Protein AF-A0A2J6N2T2-F1 (afdb_monomer)

Solvent-accessible surface area (backbone atoms only — not comparable to full-atom values): 5123 Å² total; per-residue (Å²): 137,82,81,76,51,72,70,48,50,54,48,51,52,54,51,25,75,74,53,32,82,42,79,37,49,71,64,58,55,32,50,49,38,26,77,75,69,72,36,55,67,72,55,27,52,51,46,54,54,50,36,38,75,70,60,44,31,47,79,53,93,89,30,32,27,34,50,55,70,66,60,43,51,49,52,51,51,50,55,53,50,52,56,56,53,59,64,71,76,113

Foldseek 3Di:
DDDDDPVLVVLLVQCCVVQNQHWAALVVQLCCCCVPVVDDSVVSNVSVVVCVVLVQWDDDPRTIGGYDPCVSVVVVVVVVVVVVVVVVVD

pLDDT: mean 92.06, std 9.17, range [46.97, 97.56]

Organism: NCBI:txid683846

Mean predicted aligned error: 4.14 Å

Structure (mmCIF, N/CA/C/O backbone):
data_AF-A0A2J6N2T2-F1
#
_entry.id   AF-A0A2J6N2T2-F1
#
loop_
_atom_site.group_PDB
_atom_site.id
_atom_site.type_symbol
_atom_site.label_atom_id
_atom_site.label_alt_id
_atom_site.label_comp_id
_atom_site.label_asym_id
_atom_site.label_entity_id
_atom_site.label_seq_id
_atom_site.pdbx_PDB_ins_code
_atom_site.Cartn_x
_atom_site.Cartn_y
_atom_site.Cartn_z
_atom_site.occupancy
_atom_site.B_iso_or_equiv
_atom_site.auth_seq_id
_atom_site.auth_comp_id
_atom_site.auth_asym_id
_atom_site.auth_atom_id
_atom_site.pdbx_PDB_model_num
ATOM 1 N N . MET A 1 1 ? -10.664 13.405 2.348 1.00 63.22 1 MET A N 1
ATOM 2 C CA . MET A 1 1 ? -9.818 12.320 1.808 1.00 63.22 1 MET A CA 1
ATOM 3 C C . MET A 1 1 ? -10.004 12.295 0.301 1.00 63.22 1 MET A C 1
ATOM 5 O O . MET A 1 1 ? -11.143 12.386 -0.138 1.00 63.22 1 MET A O 1
ATOM 9 N N . ARG A 1 2 ? -8.921 12.266 -0.482 1.00 80.06 2 ARG A N 1
ATOM 10 C CA . ARG A 1 2 ? -8.997 12.187 -1.950 1.00 80.06 2 ARG A CA 1
ATOM 11 C C . ARG A 1 2 ? -9.061 10.718 -2.365 1.00 80.06 2 ARG A C 1
ATOM 13 O O . ARG A 1 2 ? -8.351 9.912 -1.776 1.00 80.06 2 ARG A O 1
ATOM 20 N N . TRP A 1 3 ? -9.878 10.390 -3.360 1.00 87.94 3 TRP A N 1
ATOM 21 C CA . TRP A 1 3 ? -9.948 9.032 -3.901 1.00 87.94 3 TRP A CA 1
ATOM 22 C C . TRP A 1 3 ? -8.671 8.677 -4.685 1.00 87.94 3 TRP A C 1
ATOM 24 O O . TRP A 1 3 ? -8.090 9.572 -5.320 1.00 87.94 3 TRP A O 1
ATOM 34 N N . PRO A 1 4 ? -8.203 7.416 -4.641 1.00 92.94 4 PRO A N 1
ATOM 35 C CA . PRO A 1 4 ? -7.075 6.966 -5.449 1.00 92.94 4 PRO A CA 1
ATOM 36 C C . PRO A 1 4 ? -7.359 7.158 -6.940 1.00 92.94 4 PRO A C 1
ATOM 38 O O . PRO A 1 4 ? -8.480 6.981 -7.417 1.00 92.94 4 PRO A O 1
ATOM 41 N N . LYS A 1 5 ? -6.323 7.512 -7.705 1.00 94.38 5 LYS A N 1
ATOM 42 C CA . LYS A 1 5 ? -6.416 7.516 -9.173 1.00 94.38 5 LYS A CA 1
ATOM 43 C C . LYS A 1 5 ? -6.534 6.076 -9.686 1.00 94.38 5 LYS A C 1
ATOM 45 O O . LYS A 1 5 ? -6.017 5.162 -9.050 1.00 94.38 5 LYS A O 1
ATOM 50 N N . LYS A 1 6 ? -7.075 5.884 -10.898 1.00 94.44 6 LYS A N 1
ATOM 51 C CA . LYS A 1 6 ? -7.186 4.560 -11.552 1.00 94.44 6 LYS A CA 1
ATOM 52 C C . LYS A 1 6 ? -5.889 3.742 -11.461 1.00 94.44 6 LYS A C 1
ATOM 54 O O . LYS A 1 6 ? -5.916 2.607 -11.008 1.00 94.44 6 LYS A O 1
ATOM 59 N N . ARG A 1 7 ? -4.743 4.344 -11.808 1.00 94.44 7 ARG A N 1
ATOM 60 C CA . ARG A 1 7 ? -3.431 3.672 -11.737 1.00 94.44 7 ARG A CA 1
ATOM 61 C C . ARG A 1 7 ? -3.044 3.222 -10.324 1.00 94.44 7 ARG A C 1
ATOM 63 O O . ARG A 1 7 ? -2.462 2.161 -10.162 1.00 94.44 7 ARG A O 1
ATOM 70 N N . GLU A 1 8 ? -3.359 4.029 -9.309 1.00 96.00 8 GLU A N 1
ATOM 71 C CA . GLU A 1 8 ? -3.034 3.736 -7.908 1.00 96.00 8 GLU A CA 1
ATOM 72 C C . GLU A 1 8 ? -3.903 2.579 -7.422 1.00 96.00 8 GLU A C 1
ATOM 74 O O . GLU A 1 8 ? -3.384 1.621 -6.865 1.00 96.00 8 GLU A O 1
ATOM 79 N N . PHE A 1 9 ? -5.201 2.626 -7.730 1.00 96.19 9 PHE A N 1
ATOM 80 C CA . PHE A 1 9 ? -6.148 1.577 -7.367 1.00 96.19 9 PHE A CA 1
ATOM 81 C C . PHE A 1 9 ? -5.813 0.224 -8.017 1.00 96.19 9 PHE A C 1
ATOM 83 O O . PHE A 1 9 ? -5.800 -0.798 -7.340 1.00 96.19 9 PHE A O 1
ATOM 90 N N . LEU A 1 10 ? -5.468 0.214 -9.310 1.00 95.69 10 LEU A N 1
ATOM 91 C CA . LEU A 1 10 ? -5.046 -1.01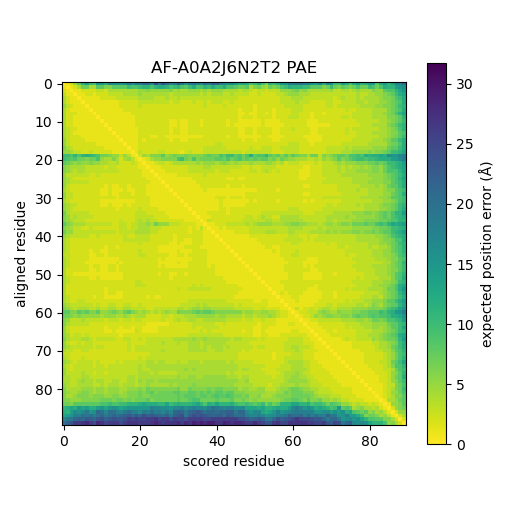3 -9.997 1.00 95.69 10 LEU A CA 1
ATOM 92 C C . LEU A 1 10 ? -3.718 -1.553 -9.451 1.00 95.69 10 LEU A C 1
ATOM 94 O O . LEU A 1 10 ? -3.567 -2.762 -9.301 1.00 95.69 10 LEU A O 1
ATOM 98 N N . THR A 1 11 ? -2.781 -0.667 -9.101 1.00 97.19 11 THR A N 1
ATOM 99 C CA . THR A 1 11 ? -1.517 -1.076 -8.469 1.00 97.19 11 THR A CA 1
ATOM 100 C C . THR A 1 11 ? -1.763 -1.695 -7.096 1.00 97.19 11 THR A C 1
ATOM 102 O O . THR A 1 11 ? -1.177 -2.724 -6.782 1.00 97.19 11 THR A O 1
ATOM 105 N N . PHE A 1 12 ? -2.655 -1.108 -6.293 1.00 97.25 12 PHE A N 1
ATOM 106 C CA . PHE A 1 12 ? -3.076 -1.680 -5.016 1.00 97.25 12 PHE A CA 1
ATOM 107 C C . PHE A 1 12 ? -3.636 -3.095 -5.188 1.00 97.25 12 PHE A C 1
ATOM 109 O O . PHE A 1 12 ? -3.187 -4.009 -4.503 1.00 97.25 12 PHE A O 1
ATOM 116 N N . TYR A 1 13 ? -4.553 -3.290 -6.139 1.00 96.12 13 TYR A N 1
ATOM 117 C CA . TYR A 1 13 ? -5.124 -4.608 -6.404 1.00 96.12 13 TYR A CA 1
ATOM 118 C C . TYR A 1 13 ? -4.057 -5.631 -6.823 1.00 96.12 13 TYR A C 1
ATOM 120 O O . TYR A 1 13 ? -4.035 -6.739 -6.294 1.00 96.12 13 TYR A O 1
ATOM 128 N N . ALA A 1 14 ? -3.134 -5.257 -7.716 1.00 96.25 14 ALA A N 1
ATOM 129 C CA . ALA A 1 14 ? -2.038 -6.131 -8.139 1.00 96.25 14 ALA A CA 1
ATOM 130 C C . ALA A 1 14 ? -1.115 -6.512 -6.967 1.00 96.25 14 ALA A C 1
ATOM 132 O O . ALA A 1 14 ? -0.822 -7.689 -6.761 1.00 96.25 14 ALA A O 1
ATOM 133 N N . LEU A 1 15 ? -0.726 -5.528 -6.148 1.00 97.00 15 LEU A N 1
ATOM 134 C CA . LEU A 1 15 ? 0.059 -5.755 -4.934 1.00 97.00 15 LEU A CA 1
ATOM 135 C C . LEU A 1 15 ? -0.657 -6.702 -3.968 1.00 97.00 15 LEU A C 1
ATOM 137 O O . LEU A 1 15 ? -0.032 -7.625 -3.455 1.00 97.00 15 LEU A O 1
ATOM 141 N N . TYR A 1 16 ? -1.960 -6.511 -3.743 1.00 96.75 16 TYR A N 1
ATOM 142 C CA . TYR A 1 16 ? -2.740 -7.384 -2.869 1.00 96.75 16 TYR A CA 1
ATOM 143 C C . TYR A 1 16 ? -2.809 -8.815 -3.410 1.00 96.75 16 TYR A C 1
ATOM 145 O O . TYR A 1 16 ? -2.600 -9.762 -2.660 1.00 96.75 16 TYR A O 1
ATOM 153 N N . LYS A 1 17 ? -3.034 -8.997 -4.716 1.00 95.31 17 LYS A N 1
ATOM 154 C CA . LYS A 1 17 ? -3.079 -10.335 -5.325 1.00 95.31 17 LYS A CA 1
ATOM 155 C C . LYS A 1 17 ? -1.747 -11.078 -5.213 1.00 95.31 17 LYS A C 1
ATOM 157 O O . LYS A 1 17 ? -1.764 -12.297 -5.089 1.00 95.31 17 LYS A O 1
ATOM 162 N N . ASN A 1 18 ? -0.624 -10.361 -5.242 1.00 95.94 18 ASN A N 1
ATOM 163 C CA . ASN A 1 18 ? 0.705 -10.964 -5.162 1.00 95.94 18 ASN A CA 1
ATOM 164 C C . ASN A 1 18 ? 1.177 -11.207 -3.721 1.00 95.94 18 ASN A C 1
ATOM 166 O O . ASN A 1 18 ? 1.700 -12.269 -3.394 1.00 95.94 18 ASN A O 1
ATOM 170 N N . PHE A 1 19 ? 1.006 -10.212 -2.855 1.00 94.88 19 PHE A N 1
ATOM 171 C CA . PHE A 1 19 ? 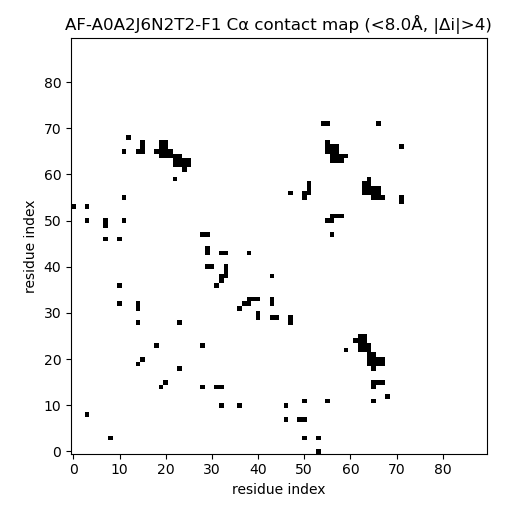1.568 -10.220 -1.508 1.00 94.88 19 PHE A CA 1
ATOM 172 C C . PHE A 1 19 ? 0.540 -10.564 -0.429 1.00 94.88 19 PHE A C 1
ATOM 174 O O . PHE A 1 19 ? 0.889 -11.155 0.591 1.00 94.88 19 PHE A O 1
ATOM 181 N N . GLY A 1 20 ? -0.734 -10.239 -0.646 1.00 85.56 20 GLY A N 1
ATOM 182 C CA . GLY A 1 20 ? -1.790 -10.391 0.350 1.00 85.56 20 GLY A CA 1
ATOM 183 C C . GLY A 1 20 ? -1.463 -9.668 1.659 1.00 85.56 20 GLY A C 1
ATOM 184 O O . GLY A 1 20 ? -0.713 -8.692 1.685 1.00 85.56 20 GLY A O 1
ATOM 185 N N . LYS A 1 21 ? -1.983 -10.196 2.773 1.00 85.06 21 LYS A N 1
ATOM 186 C CA . LYS A 1 21 ? -1.719 -9.688 4.131 1.00 85.06 21 LYS A CA 1
ATOM 187 C C . LYS A 1 21 ? -0.340 -10.088 4.689 1.00 85.06 21 LYS A C 1
ATOM 189 O O . LYS A 1 21 ? -0.156 -10.100 5.903 1.00 85.06 21 LYS A O 1
ATOM 194 N N . LYS A 1 22 ? 0.616 -10.460 3.830 1.00 94.25 22 LYS A N 1
ATOM 195 C CA . LYS A 1 22 ? 1.986 -10.779 4.251 1.00 94.25 22 LYS A CA 1
ATOM 196 C C . LYS A 1 22 ? 2.758 -9.496 4.541 1.00 94.25 22 LYS A C 1
ATOM 198 O O . LYS A 1 22 ? 2.509 -8.456 3.932 1.00 94.25 22 LYS A O 1
ATOM 203 N N . GLU A 1 23 ? 3.723 -9.601 5.443 1.00 95.38 23 GLU A N 1
ATOM 204 C CA . GLU A 1 23 ? 4.731 -8.567 5.637 1.00 95.38 23 GLU A CA 1
ATOM 205 C C . GLU A 1 23 ? 5.730 -8.590 4.483 1.00 95.38 23 GLU A C 1
ATOM 207 O O . GLU A 1 23 ? 6.319 -9.623 4.175 1.00 95.38 23 GLU A O 1
ATOM 212 N N . VAL A 1 24 ? 5.903 -7.441 3.837 1.00 96.56 24 VAL A N 1
ATOM 213 C CA . VAL A 1 24 ? 6.755 -7.286 2.656 1.00 96.56 24 VAL A CA 1
ATOM 214 C C . VAL A 1 24 ? 7.608 -6.039 2.810 1.00 96.56 24 VAL A C 1
ATOM 216 O O . VAL A 1 24 ? 7.177 -5.029 3.376 1.00 96.56 24 VAL A O 1
ATOM 219 N N . SER A 1 25 ? 8.843 -6.082 2.319 1.00 96.94 25 SER A N 1
ATOM 220 C CA . SER A 1 25 ? 9.716 -4.915 2.348 1.00 96.94 25 SER A CA 1
ATOM 221 C C . SER A 1 25 ? 9.294 -3.858 1.321 1.00 96.94 25 SER A C 1
ATOM 223 O O . SER A 1 25 ? 8.696 -4.135 0.279 1.00 96.94 25 SER A O 1
ATOM 225 N N . PHE A 1 26 ? 9.673 -2.604 1.575 1.00 96.12 26 PHE A N 1
ATOM 226 C CA . PHE A 1 26 ? 9.425 -1.516 0.624 1.00 96.12 26 PHE A CA 1
ATOM 227 C C . PHE A 1 26 ? 10.091 -1.768 -0.737 1.00 96.12 26 PHE A C 1
ATOM 229 O O . PHE A 1 26 ? 9.538 -1.408 -1.774 1.00 96.12 26 PHE A O 1
ATOM 236 N N . HIS A 1 27 ? 11.284 -2.375 -0.731 1.00 96.94 27 HIS A N 1
ATOM 237 C CA . HIS A 1 27 ? 12.037 -2.669 -1.949 1.00 96.94 27 HIS A CA 1
ATOM 238 C C . HIS A 1 27 ? 11.340 -3.730 -2.798 1.00 96.94 27 HIS A C 1
ATOM 240 O O . HIS A 1 27 ? 11.189 -3.512 -3.995 1.00 96.94 27 HIS A O 1
ATOM 246 N N . GLU A 1 28 ? 10.828 -4.802 -2.195 1.00 97.12 28 GLU A N 1
ATOM 247 C CA . GLU A 1 28 ? 10.078 -5.834 -2.922 1.00 97.12 28 GLU A CA 1
ATOM 248 C C . GLU A 1 28 ? 8.821 -5.272 -3.589 1.00 97.12 28 GLU A C 1
ATOM 250 O O . GLU A 1 28 ? 8.551 -5.579 -4.749 1.00 97.12 28 GLU A O 1
ATOM 255 N N . MET A 1 29 ? 8.082 -4.388 -2.908 1.00 96.94 29 MET A N 1
ATOM 256 C CA . MET A 1 29 ? 6.930 -3.721 -3.522 1.00 96.94 29 MET A CA 1
ATOM 257 C C . MET A 1 29 ? 7.343 -2.846 -4.712 1.00 96.94 29 MET A C 1
ATOM 259 O O . MET A 1 29 ? 6.650 -2.827 -5.726 1.00 96.94 29 MET A O 1
ATOM 263 N N . ILE A 1 30 ? 8.464 -2.120 -4.616 1.00 97.44 30 ILE A N 1
ATOM 264 C CA . ILE A 1 30 ? 8.972 -1.305 -5.731 1.00 97.44 30 ILE A CA 1
ATOM 265 C C . ILE A 1 30 ? 9.339 -2.191 -6.914 1.00 97.44 30 ILE A C 1
ATOM 267 O O . ILE A 1 30 ? 8.912 -1.877 -8.026 1.00 97.44 30 ILE A O 1
ATOM 271 N N . SER A 1 31 ? 10.117 -3.250 -6.676 1.00 97.25 31 SER A N 1
ATOM 272 C CA . SER A 1 31 ? 10.555 -4.178 -7.720 1.00 97.25 31 SER A CA 1
ATOM 273 C C . SER A 1 31 ? 9.350 -4.815 -8.396 1.00 97.25 31 SER A C 1
ATOM 275 O O . SER A 1 31 ? 9.223 -4.733 -9.609 1.00 97.25 31 SER A O 1
ATOM 277 N N . TYR A 1 32 ? 8.372 -5.297 -7.623 1.00 97.31 32 TYR A N 1
ATOM 278 C CA . TYR A 1 32 ? 7.147 -5.858 -8.187 1.00 97.31 32 TYR A CA 1
ATOM 279 C C . TYR A 1 32 ? 6.418 -4.872 -9.108 1.00 97.31 32 TYR A C 1
ATOM 281 O O . TYR A 1 32 ? 6.070 -5.223 -10.233 1.00 97.31 32 TYR A O 1
ATOM 289 N N . ILE A 1 33 ? 6.204 -3.631 -8.661 1.00 97.06 33 ILE A N 1
ATOM 290 C CA . ILE A 1 33 ? 5.523 -2.604 -9.464 1.00 97.06 33 ILE A CA 1
ATOM 291 C C . ILE A 1 33 ? 6.332 -2.265 -10.720 1.00 97.06 33 ILE A C 1
ATOM 293 O O . ILE A 1 33 ? 5.752 -2.051 -11.783 1.00 97.06 33 ILE A O 1
ATOM 297 N N . HIS A 1 34 ? 7.654 -2.186 -10.600 1.00 96.50 34 HIS A N 1
ATOM 298 C CA . HIS A 1 34 ? 8.532 -1.896 -11.725 1.00 96.50 34 HIS A CA 1
ATOM 299 C C . HIS A 1 34 ? 8.478 -3.006 -12.776 1.00 96.50 34 HIS A C 1
ATOM 301 O O . HIS A 1 34 ? 8.160 -2.738 -13.934 1.00 96.50 34 HIS A O 1
ATOM 307 N N . ASP A 1 35 ? 8.697 -4.243 -12.346 1.00 96.00 35 ASP A N 1
ATOM 308 C CA . ASP A 1 35 ? 8.885 -5.387 -13.232 1.00 96.00 35 ASP A CA 1
ATOM 309 C C . ASP A 1 35 ? 7.561 -5.873 -13.839 1.00 96.00 35 ASP A C 1
ATOM 311 O O . ASP A 1 35 ? 7.536 -6.324 -14.979 1.00 96.00 35 ASP A O 1
ATOM 315 N N . ASN A 1 36 ? 6.442 -5.739 -13.112 1.00 95.12 36 ASN A N 1
ATOM 316 C CA . ASN A 1 36 ? 5.145 -6.281 -13.541 1.00 95.12 36 ASN A CA 1
ATOM 317 C C . ASN A 1 36 ? 4.181 -5.223 -14.091 1.00 95.12 36 ASN A C 1
ATOM 319 O O . ASN A 1 36 ? 3.289 -5.558 -14.866 1.00 95.12 36 ASN A O 1
ATOM 323 N N . LEU A 1 37 ? 4.313 -3.954 -13.686 1.00 93.50 37 LEU A N 1
ATOM 324 C CA . LEU A 1 37 ? 3.418 -2.874 -14.132 1.00 93.50 37 LEU A CA 1
ATOM 325 C C . LEU A 1 37 ? 4.124 -1.840 -15.023 1.00 93.50 37 LEU A C 1
ATOM 327 O O . LEU A 1 37 ? 3.480 -0.897 -15.482 1.00 93.50 37 LEU A O 1
ATOM 331 N N . GLY A 1 38 ? 5.429 -2.001 -15.267 1.00 92.00 38 GLY A N 1
ATOM 332 C CA . GLY A 1 38 ? 6.206 -1.172 -16.192 1.00 92.00 38 GLY A CA 1
ATOM 333 C C . GLY A 1 38 ? 6.438 0.264 -15.716 1.00 92.00 38 GLY A C 1
ATOM 334 O O . GLY A 1 38 ? 6.794 1.138 -16.509 1.00 92.00 38 GLY A O 1
ATOM 335 N N . TYR A 1 39 ? 6.219 0.555 -14.431 1.00 94.88 39 TYR A N 1
ATOM 336 C CA . TYR A 1 39 ? 6.467 1.888 -13.887 1.00 94.88 39 TYR A CA 1
ATOM 337 C C . TYR A 1 39 ? 7.924 2.047 -13.466 1.00 94.88 39 TYR A C 1
ATOM 339 O O . TYR A 1 39 ? 8.474 1.217 -12.753 1.00 94.88 39 TYR A O 1
ATOM 347 N N . ASN A 1 40 ? 8.539 3.181 -13.804 1.00 96.62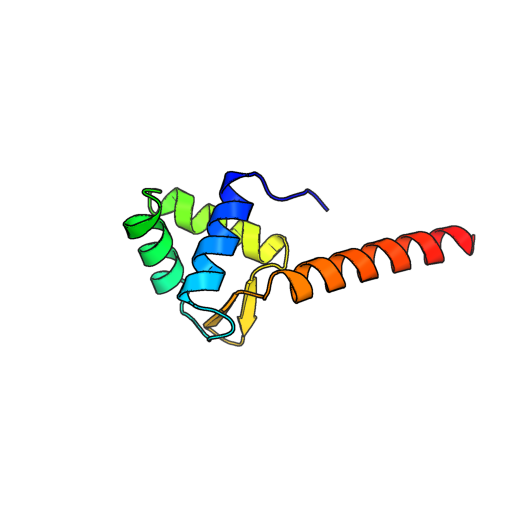 40 ASN A N 1
ATOM 348 C CA . ASN A 1 40 ? 9.884 3.477 -13.315 1.00 96.62 40 ASN A CA 1
ATOM 349 C C . ASN A 1 40 ? 9.949 3.533 -11.773 1.00 96.62 40 ASN A C 1
ATOM 351 O O . ASN A 1 40 ? 8.971 3.867 -11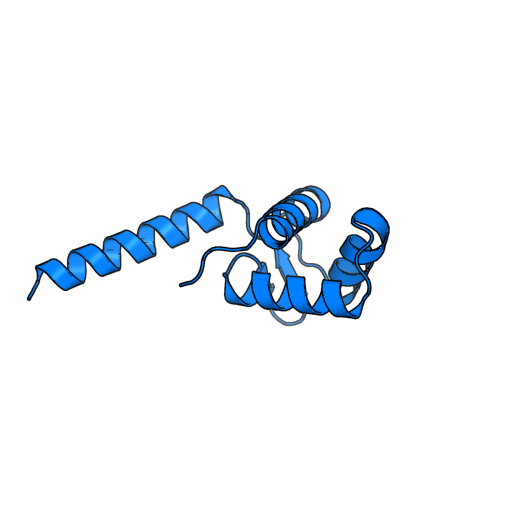.099 1.00 96.62 40 ASN A O 1
ATOM 355 N N . ILE A 1 41 ? 11.141 3.302 -11.215 1.00 96.75 41 ILE A N 1
ATOM 356 C CA . ILE A 1 41 ? 11.383 3.222 -9.762 1.00 96.75 41 ILE A CA 1
ATOM 357 C C . ILE A 1 41 ? 10.831 4.444 -9.006 1.00 96.75 41 ILE A C 1
ATOM 359 O O . ILE A 1 41 ? 10.240 4.310 -7.932 1.00 96.75 41 ILE A O 1
ATOM 363 N N . LYS A 1 42 ? 10.999 5.655 -9.558 1.00 97.12 42 LYS A N 1
ATOM 364 C CA . LYS A 1 42 ? 10.506 6.901 -8.943 1.00 97.12 42 LYS A CA 1
ATOM 365 C C . LYS A 1 42 ? 8.980 6.906 -8.839 1.00 97.12 42 LYS A C 1
ATOM 367 O O . LYS A 1 42 ? 8.431 7.300 -7.809 1.00 97.12 42 LYS A O 1
ATOM 372 N N . THR A 1 43 ? 8.305 6.456 -9.890 1.00 96.44 43 THR A N 1
ATOM 373 C CA . THR A 1 43 ? 6.847 6.360 -9.962 1.00 96.44 43 THR A CA 1
ATOM 374 C C . THR A 1 43 ? 6.340 5.273 -9.027 1.00 96.44 43 THR A C 1
ATOM 376 O O . THR A 1 43 ? 5.424 5.546 -8.255 1.00 96.44 43 THR A O 1
ATOM 379 N N . SER A 1 44 ? 6.987 4.106 -8.995 1.00 97.38 44 SER A N 1
ATOM 380 C CA . SER A 1 44 ? 6.662 3.011 -8.074 1.00 97.38 44 SER A CA 1
ATOM 381 C C . SER A 1 44 ? 6.735 3.466 -6.616 1.00 97.38 44 SER A C 1
ATOM 383 O O . SER A 1 44 ? 5.756 3.351 -5.877 1.00 97.38 44 SER A O 1
ATOM 385 N N . LYS A 1 45 ? 7.838 4.123 -6.223 1.00 97.56 45 LYS A N 1
ATOM 386 C CA . LYS A 1 45 ? 7.992 4.734 -4.889 1.00 97.56 45 LYS A CA 1
ATOM 387 C C . LYS A 1 45 ? 6.867 5.720 -4.573 1.00 97.56 45 LYS A C 1
ATOM 389 O O . LYS A 1 45 ? 6.342 5.730 -3.460 1.00 97.56 45 LYS A O 1
ATOM 394 N N . HIS A 1 46 ? 6.507 6.571 -5.532 1.00 96.94 46 HIS A N 1
ATOM 395 C CA . HIS A 1 46 ? 5.456 7.565 -5.333 1.00 96.94 46 HIS A CA 1
ATOM 396 C C . HIS A 1 46 ? 4.071 6.924 -5.187 1.00 96.94 46 HIS A C 1
ATOM 398 O O . HIS A 1 46 ? 3.296 7.355 -4.335 1.00 96.94 46 HIS A O 1
ATOM 404 N N . ILE A 1 47 ? 3.765 5.887 -5.971 1.00 97.06 47 ILE A N 1
ATOM 405 C CA . ILE A 1 47 ? 2.507 5.145 -5.861 1.00 97.06 47 ILE A CA 1
ATOM 406 C C . ILE A 1 47 ? 2.398 4.516 -4.472 1.00 97.06 47 ILE A C 1
ATOM 408 O O . ILE A 1 47 ? 1.422 4.800 -3.784 1.00 97.06 47 ILE A O 1
ATOM 412 N N . ILE A 1 48 ? 3.411 3.772 -4.012 1.00 96.75 48 ILE A N 1
ATOM 413 C CA . ILE A 1 48 ? 3.373 3.116 -2.692 1.00 96.75 48 ILE A CA 1
ATOM 414 C C . ILE A 1 48 ? 3.154 4.147 -1.577 1.00 96.75 48 ILE A C 1
ATOM 416 O O . ILE A 1 48 ? 2.271 3.969 -0.741 1.00 96.75 48 ILE A O 1
ATOM 420 N N . LYS A 1 49 ? 3.873 5.280 -1.598 1.00 96.25 49 LYS A N 1
ATOM 421 C CA . LYS A 1 49 ? 3.663 6.366 -0.622 1.00 96.25 49 LYS A CA 1
ATOM 422 C C . LYS A 1 49 ? 2.221 6.882 -0.616 1.00 96.25 49 LYS A C 1
ATOM 424 O O . LYS A 1 49 ? 1.671 7.161 0.445 1.00 96.25 49 LYS A O 1
ATOM 429 N N . ARG A 1 50 ? 1.585 7.003 -1.786 1.00 96.38 50 ARG A N 1
ATOM 430 C CA . ARG A 1 50 ? 0.175 7.409 -1.865 1.00 96.38 50 ARG A CA 1
ATOM 431 C C . ARG A 1 50 ? -0.766 6.334 -1.333 1.00 96.38 50 ARG A C 1
ATOM 433 O O . ARG A 1 50 ? -1.712 6.690 -0.644 1.00 96.38 50 ARG A O 1
ATOM 440 N N . LEU A 1 51 ? -0.494 5.058 -1.598 1.00 96.00 51 LEU A N 1
ATOM 441 C CA . LEU A 1 51 ? -1.274 3.940 -1.059 1.00 96.00 51 LEU A CA 1
ATOM 442 C C . LEU A 1 51 ? -1.207 3.876 0.474 1.00 96.00 51 LEU A C 1
ATOM 444 O O . LEU A 1 51 ? -2.240 3.690 1.116 1.00 96.00 51 LEU A O 1
ATOM 448 N N . ILE A 1 52 ? -0.033 4.131 1.061 1.00 95.62 52 ILE A N 1
ATOM 449 C CA . ILE A 1 52 ? 0.132 4.286 2.516 1.00 95.62 52 ILE A CA 1
ATOM 450 C C . ILE A 1 52 ? -0.721 5.452 3.027 1.00 95.62 52 ILE A C 1
ATOM 452 O O . ILE A 1 52 ? -1.504 5.285 3.956 1.00 95.62 52 ILE A O 1
ATOM 456 N N . ASN A 1 53 ? -0.655 6.618 2.376 1.00 94.06 53 ASN A N 1
ATOM 457 C CA . ASN A 1 53 ? -1.461 7.781 2.767 1.00 94.06 53 ASN A CA 1
ATOM 458 C C . ASN A 1 53 ? -2.973 7.542 2.634 1.00 94.06 53 ASN A C 1
ATOM 460 O O . ASN A 1 53 ? -3.763 8.152 3.354 1.00 94.06 53 ASN A O 1
ATOM 464 N N . PHE A 1 54 ? -3.395 6.677 1.710 1.00 93.56 54 PHE A N 1
ATOM 465 C CA . PHE A 1 54 ? -4.789 6.255 1.606 1.00 93.56 54 PHE A CA 1
ATOM 466 C C . PHE A 1 54 ? -5.184 5.238 2.680 1.00 93.56 54 PHE A C 1
ATOM 468 O O . PHE A 1 54 ? -6.375 5.020 2.861 1.00 93.56 54 PHE A O 1
ATOM 475 N N . GLY A 1 55 ? -4.238 4.643 3.406 1.00 93.31 55 GLY A N 1
ATOM 476 C CA . GLY A 1 55 ? -4.501 3.566 4.361 1.00 93.31 55 GLY A CA 1
ATOM 477 C C . GLY A 1 55 ? -4.736 2.208 3.699 1.00 93.31 55 GLY A C 1
ATOM 478 O O . GLY A 1 55 ? -5.252 1.305 4.346 1.00 93.31 55 GLY A O 1
ATOM 479 N N . MET A 1 56 ? -4.371 2.064 2.422 1.00 95.62 56 MET A N 1
ATOM 480 C CA . MET A 1 56 ? -4.428 0.797 1.680 1.00 95.62 56 MET A CA 1
ATOM 481 C C . MET A 1 56 ? -3.231 -0.111 1.988 1.00 95.62 56 MET A C 1
ATOM 483 O O . MET A 1 56 ? -3.292 -1.320 1.786 1.00 95.62 56 MET A O 1
ATOM 487 N N . ILE A 1 57 ? -2.132 0.478 2.461 1.00 96.56 57 ILE A N 1
ATOM 488 C CA . ILE A 1 57 ? -0.944 -0.227 2.940 1.00 96.56 57 ILE A CA 1
ATOM 489 C C . ILE A 1 57 ? -0.693 0.225 4.376 1.00 96.56 57 ILE A C 1
ATOM 491 O O . ILE A 1 57 ? -0.628 1.427 4.644 1.00 96.56 57 ILE A O 1
ATOM 495 N N . SER A 1 58 ? -0.543 -0.737 5.279 1.00 95.31 58 SER A N 1
AT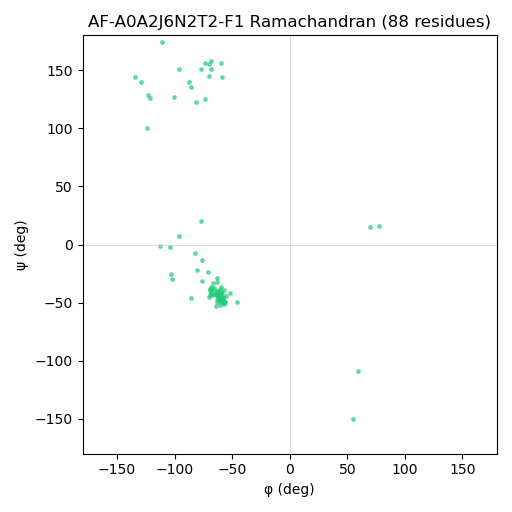OM 496 C CA . SER A 1 58 ? -0.170 -0.518 6.676 1.00 95.31 58 SER A CA 1
ATOM 497 C C . SER A 1 58 ? 1.330 -0.705 6.867 1.00 95.31 58 SER A C 1
ATOM 499 O O . SER A 1 58 ? 1.957 -1.495 6.164 1.00 95.31 58 SER A O 1
ATOM 501 N N . ILE A 1 59 ? 1.897 -0.001 7.843 1.00 95.38 59 ILE A N 1
ATOM 502 C CA . ILE A 1 59 ? 3.291 -0.168 8.268 1.00 95.38 59 ILE A CA 1
ATOM 503 C C . ILE A 1 59 ? 3.287 -1.027 9.533 1.00 95.38 59 ILE A C 1
ATOM 505 O O . ILE A 1 59 ? 2.584 -0.694 10.487 1.00 95.38 59 ILE A O 1
ATOM 509 N N . VAL A 1 60 ? 4.062 -2.110 9.540 1.00 93.94 60 VAL A N 1
ATOM 510 C CA . VAL A 1 60 ? 4.211 -3.021 10.683 1.00 93.94 60 VAL A CA 1
ATOM 511 C C . VAL A 1 60 ? 5.698 -3.104 11.017 1.00 93.94 60 VAL A C 1
ATOM 513 O O . VAL A 1 60 ? 6.481 -3.737 10.322 1.00 93.94 60 VAL A O 1
ATOM 516 N N . GLY A 1 61 ? 6.138 -2.372 12.044 1.00 92.19 61 GLY A N 1
ATOM 517 C CA . GLY A 1 61 ? 7.564 -2.261 12.365 1.00 92.19 61 GLY A CA 1
ATOM 518 C C . GLY A 1 61 ? 8.379 -1.678 11.201 1.00 92.19 61 GLY A C 1
ATOM 519 O O . GLY A 1 61 ? 8.286 -0.486 10.913 1.00 92.19 61 GLY A O 1
ATOM 520 N N . LYS A 1 62 ? 9.196 -2.518 10.548 1.00 92.56 62 LYS A N 1
ATOM 521 C CA . LYS A 1 62 ? 10.025 -2.152 9.379 1.00 92.56 62 LYS A CA 1
ATOM 522 C C . LYS A 1 62 ? 9.469 -2.670 8.044 1.00 92.56 62 LYS A C 1
ATOM 524 O O . LYS A 1 62 ? 10.068 -2.410 6.999 1.00 92.56 62 LYS A O 1
ATOM 529 N N . THR A 1 63 ? 8.362 -3.406 8.071 1.00 95.75 63 THR A N 1
ATOM 530 C CA . THR A 1 63 ? 7.724 -4.020 6.904 1.00 95.75 63 THR A CA 1
ATOM 531 C C . THR A 1 63 ? 6.392 -3.335 6.594 1.00 95.75 63 THR A C 1
ATOM 533 O O . THR A 1 63 ? 5.933 -2.427 7.298 1.00 95.75 63 THR A O 1
ATOM 536 N N . TYR A 1 64 ? 5.793 -3.733 5.477 1.00 97.12 64 TYR A N 1
ATOM 537 C CA . TYR A 1 64 ? 4.559 -3.177 4.947 1.00 97.12 64 TYR A CA 1
ATOM 538 C C . TYR A 1 64 ? 3.586 -4.308 4.644 1.00 97.12 64 TYR A C 1
ATOM 540 O O . TYR A 1 64 ? 3.978 -5.337 4.100 1.0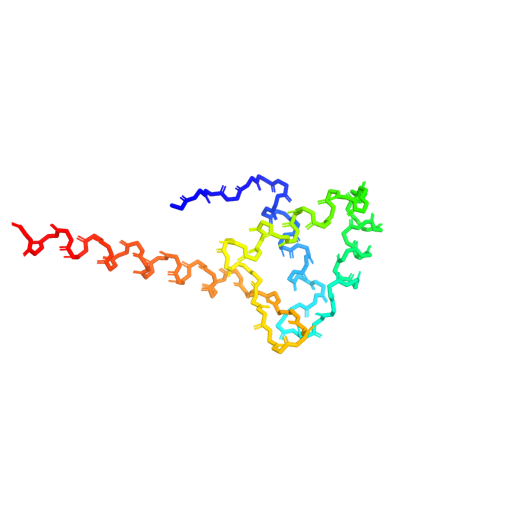0 97.12 64 TYR A O 1
ATOM 548 N N . VAL A 1 65 ? 2.312 -4.090 4.952 1.00 97.12 65 VAL A N 1
ATOM 549 C CA . VAL A 1 65 ? 1.237 -5.054 4.703 1.00 97.12 65 VAL A CA 1
ATOM 550 C C . VAL A 1 65 ? 0.200 -4.406 3.802 1.00 97.12 65 VAL A C 1
ATOM 552 O O . VAL A 1 65 ? -0.307 -3.322 4.104 1.00 97.12 65 VAL A O 1
ATOM 555 N N . VAL A 1 66 ? -0.119 -5.059 2.688 1.00 96.88 66 VAL A N 1
ATOM 556 C CA . VAL A 1 66 ? -1.177 -4.605 1.781 1.00 96.88 66 VAL A CA 1
ATOM 557 C C . VAL A 1 66 ? -2.514 -5.073 2.344 1.00 96.88 66 VAL A C 1
ATOM 559 O O . VAL A 1 66 ? -2.709 -6.266 2.578 1.00 96.88 66 VAL A O 1
ATOM 562 N N . LYS A 1 67 ? -3.434 -4.139 2.595 1.00 95.00 67 LYS A N 1
ATOM 563 C CA . LYS A 1 67 ? -4.758 -4.488 3.115 1.00 95.00 67 LYS A CA 1
ATOM 564 C C . LYS A 1 67 ? -5.587 -5.210 2.063 1.00 95.00 67 LYS A C 1
ATOM 566 O O . LYS A 1 67 ? -5.411 -5.00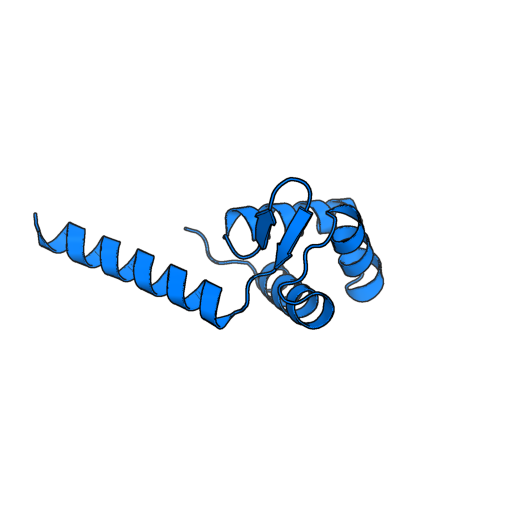9 0.864 1.00 95.00 67 LYS A O 1
ATOM 571 N N . ASP A 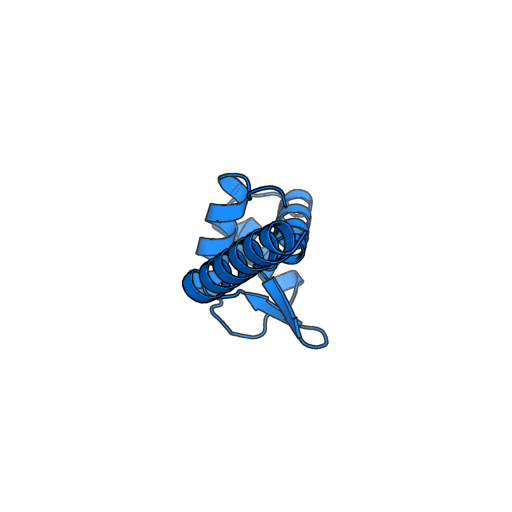1 68 ? -6.537 -5.999 2.543 1.00 93.56 68 ASP A N 1
ATOM 572 C CA . ASP A 1 68 ? -7.606 -6.508 1.696 1.00 93.56 68 ASP A CA 1
ATOM 573 C C . ASP A 1 68 ? -8.551 -5.366 1.264 1.00 93.56 68 ASP A C 1
ATOM 575 O O . ASP A 1 68 ? -8.692 -4.355 1.965 1.00 93.56 68 ASP A O 1
ATOM 579 N N . LEU A 1 69 ? -9.170 -5.502 0.086 1.00 92.19 69 LEU A N 1
ATOM 580 C CA . LEU A 1 69 ? -10.069 -4.484 -0.457 1.00 92.19 69 LEU A CA 1
ATOM 581 C C . LEU A 1 69 ? -11.297 -4.272 0.439 1.00 92.19 69 LEU A C 1
ATOM 583 O O . LEU A 1 69 ? -11.665 -3.121 0.675 1.00 92.19 69 LEU A O 1
ATOM 587 N N . ASP A 1 70 ? -11.896 -5.339 0.963 1.00 93.06 70 ASP A N 1
ATOM 588 C CA . ASP A 1 70 ? -13.085 -5.257 1.813 1.00 93.06 70 ASP A CA 1
ATOM 589 C C . ASP A 1 70 ? -12.741 -4.627 3.161 1.00 93.06 70 ASP A C 1
ATOM 591 O O . ASP A 1 70 ? -13.485 -3.786 3.665 1.00 93.06 70 ASP A O 1
ATOM 595 N N . GLU A 1 71 ? -11.568 -4.950 3.711 1.00 92.69 71 GLU A N 1
ATOM 596 C CA . GLU A 1 71 ? -11.055 -4.306 4.924 1.00 92.69 71 GLU A CA 1
ATOM 597 C C . GLU A 1 71 ? -10.892 -2.791 4.717 1.00 92.69 71 GLU A C 1
ATOM 599 O O . GLU A 1 71 ? -11.389 -1.981 5.507 1.00 92.69 71 GLU A O 1
ATOM 604 N N . TYR A 1 72 ? -10.255 -2.391 3.615 1.00 92.62 72 TYR A N 1
ATOM 605 C CA . TYR A 1 72 ? -10.065 -0.984 3.268 1.00 92.62 72 TYR A CA 1
ATOM 606 C C . TYR A 1 72 ? -11.397 -0.241 3.061 1.00 92.62 72 TYR A C 1
ATOM 608 O O . TYR A 1 72 ? -11.596 0.857 3.597 1.00 92.62 72 TYR A O 1
ATOM 616 N N . LEU A 1 73 ? -12.322 -0.826 2.296 1.00 93.19 73 LEU A N 1
ATOM 617 C CA . LEU A 1 73 ? -13.631 -0.230 2.026 1.00 93.19 73 LEU A CA 1
ATOM 618 C C . LEU A 1 73 ? -14.496 -0.165 3.289 1.00 93.19 73 LEU A C 1
ATOM 620 O O . LEU A 1 73 ? -15.170 0.843 3.510 1.00 93.19 73 LEU A O 1
ATOM 624 N N . GLY A 1 74 ? -14.430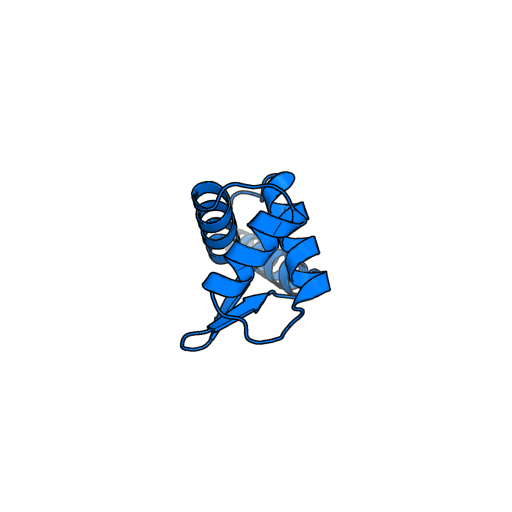 -1.182 4.150 1.00 94.00 74 GLY A N 1
ATOM 625 C CA . GLY A 1 74 ? -15.105 -1.205 5.445 1.00 94.00 74 GLY A CA 1
ATOM 626 C C . GLY A 1 74 ? -14.632 -0.080 6.368 1.00 94.00 74 GLY A C 1
ATOM 627 O O . GLY A 1 74 ? -15.451 0.636 6.951 1.00 94.00 74 GLY A O 1
ATOM 628 N N . GLU A 1 75 ? -13.320 0.159 6.452 1.00 91.44 75 GLU A N 1
ATOM 629 C CA . GLU A 1 75 ? -12.766 1.280 7.223 1.00 91.44 75 GLU A CA 1
ATOM 630 C C . GLU A 1 75 ? -13.208 2.644 6.684 1.00 91.44 75 GLU A C 1
ATOM 632 O O . GLU A 1 75 ? -13.541 3.549 7.456 1.00 91.44 75 GLU A O 1
ATOM 637 N N . LEU A 1 76 ? -13.201 2.811 5.361 1.00 91.56 76 LEU A N 1
ATOM 638 C CA . LEU A 1 76 ? -13.668 4.029 4.704 1.00 91.56 76 LEU A CA 1
ATOM 639 C C . LEU A 1 76 ? -15.146 4.293 4.966 1.00 91.56 76 LEU A C 1
ATOM 641 O O . LEU A 1 76 ? -15.517 5.419 5.304 1.00 91.56 76 LEU A O 1
ATOM 645 N N . TYR A 1 77 ? -15.971 3.256 4.825 1.00 92.12 77 TYR A N 1
ATOM 646 C CA . TYR A 1 77 ? -17.396 3.306 5.110 1.00 92.12 77 TYR A CA 1
ATOM 647 C C . TYR A 1 77 ? -17.631 3.733 6.559 1.00 92.12 77 TYR A C 1
ATOM 649 O O . TYR A 1 77 ? -18.345 4.707 6.804 1.00 92.12 77 TYR A O 1
ATOM 657 N N . ARG A 1 78 ? -16.954 3.086 7.518 1.00 91.81 78 ARG A N 1
ATOM 658 C CA . ARG A 1 78 ? -17.057 3.428 8.942 1.00 91.81 78 ARG A CA 1
ATOM 659 C C . ARG A 1 78 ? -16.685 4.889 9.202 1.00 91.81 78 ARG A C 1
ATOM 661 O O . ARG A 1 78 ? -17.491 5.622 9.771 1.00 91.81 78 ARG A O 1
ATOM 668 N N . LYS A 1 79 ? -15.526 5.345 8.709 1.00 89.75 79 LYS A N 1
ATOM 669 C CA . LYS A 1 79 ? -15.062 6.741 8.857 1.00 89.75 79 LYS A CA 1
ATOM 670 C C . LYS A 1 79 ? -16.048 7.749 8.260 1.00 89.75 79 LYS A C 1
ATOM 672 O O . LYS A 1 79 ? -16.293 8.805 8.844 1.00 89.75 79 LYS A O 1
ATOM 677 N N . TYR A 1 80 ? -16.614 7.443 7.092 1.00 89.44 80 TYR A N 1
ATOM 678 C CA . TYR A 1 80 ? -17.620 8.290 6.454 1.00 89.44 80 TYR A CA 1
ATOM 679 C C . TYR A 1 80 ? -18.891 8.393 7.309 1.00 89.44 80 TYR A C 1
ATOM 681 O O . TYR A 1 80 ? -19.381 9.498 7.562 1.00 89.44 80 TYR A O 1
ATOM 689 N N . TYR A 1 81 ? -19.401 7.258 7.789 1.00 90.31 81 TYR A N 1
ATOM 690 C CA . TYR A 1 81 ? -20.608 7.207 8.611 1.00 90.31 81 TYR A CA 1
ATOM 691 C C . TYR A 1 81 ? -20.435 7.890 9.967 1.00 90.31 81 TYR A C 1
ATOM 693 O O . TYR A 1 81 ? -21.311 8.651 10.379 1.00 90.31 81 TYR A O 1
ATOM 701 N N . GLU A 1 82 ? -19.307 7.675 10.642 1.00 91.12 82 GLU A N 1
ATOM 702 C CA . GLU A 1 82 ? -18.973 8.342 11.905 1.00 91.12 82 GLU A CA 1
ATOM 703 C C . GLU A 1 82 ? -18.955 9.863 11.739 1.00 91.12 82 GLU A C 1
ATOM 705 O O . GLU A 1 82 ? -19.609 10.575 12.503 1.00 91.12 82 GLU A O 1
ATOM 710 N N . LYS A 1 83 ? -18.310 10.365 10.677 1.00 88.50 83 LYS A N 1
ATOM 711 C CA . LYS A 1 83 ? -18.299 11.798 10.357 1.00 88.50 83 LYS A CA 1
ATOM 712 C C . LYS A 1 83 ? -19.708 12.350 10.118 1.00 88.50 83 LYS A C 1
ATOM 714 O O . LYS A 1 83 ? -20.036 13.450 10.560 1.00 88.50 83 LYS A O 1
ATOM 719 N N . ARG A 1 84 ? -20.563 11.603 9.415 1.00 87.00 84 ARG A N 1
ATOM 720 C CA . ARG A 1 84 ? -21.952 12.021 9.157 1.00 87.00 84 ARG A CA 1
ATOM 721 C C . ARG A 1 84 ? -22.795 12.022 10.431 1.00 87.00 84 ARG A C 1
ATOM 723 O O . ARG A 1 84 ? -23.625 12.912 10.592 1.00 87.00 84 ARG A O 1
ATOM 730 N N . ARG A 1 85 ? -22.578 11.068 11.341 1.00 85.25 85 ARG A N 1
ATOM 731 C CA . ARG A 1 85 ? -23.261 11.023 12.643 1.00 85.25 85 ARG A CA 1
ATOM 732 C C . ARG A 1 85 ? -22.828 12.156 13.569 1.00 85.25 85 ARG A C 1
ATOM 734 O O . ARG A 1 85 ? -23.693 12.734 14.215 1.00 85.25 85 ARG A O 1
ATOM 741 N N . SER A 1 86 ? -21.540 12.499 13.621 1.00 78.12 86 SER A N 1
ATOM 742 C CA . SER A 1 86 ? -21.062 13.599 14.471 1.00 78.12 86 SER A CA 1
ATOM 743 C C . SER A 1 86 ? -21.582 14.963 14.014 1.00 78.12 86 SER A C 1
ATOM 745 O O . SER A 1 86 ? -21.893 15.801 14.848 1.00 78.12 86 SER A O 1
ATOM 747 N N . THR A 1 87 ? -21.773 15.155 12.704 1.00 63.28 87 THR A N 1
ATOM 748 C CA . THR A 1 87 ? -22.330 16.404 12.150 1.00 63.28 87 THR A CA 1
ATOM 749 C C . THR A 1 87 ? -23.826 16.570 12.452 1.00 63.28 87 THR A C 1
ATOM 751 O O . THR A 1 87 ? -24.317 17.685 12.461 1.00 63.28 87 THR A O 1
ATOM 754 N N . LYS A 1 88 ? -24.562 15.479 12.712 1.00 60.50 88 LYS A N 1
ATOM 755 C CA . LYS A 1 88 ? -25.991 15.523 13.081 1.00 60.50 88 LYS A CA 1
ATOM 756 C C . LYS A 1 88 ? -26.250 15.812 14.569 1.00 60.50 88 LYS A C 1
ATOM 758 O O . LYS A 1 88 ? -27.408 15.910 14.953 1.00 60.50 88 LYS A O 1
ATOM 763 N N . LYS A 1 89 ? -25.212 15.848 15.412 1.00 55.62 89 LYS A N 1
ATOM 764 C CA . LYS A 1 89 ? -25.324 16.111 16.861 1.00 55.62 89 LYS A CA 1
ATOM 765 C C . LYS A 1 89 ? -25.072 17.585 17.239 1.00 55.62 89 LYS A C 1
ATOM 767 O O . LYS A 1 89 ? -24.985 17.878 18.427 1.00 55.62 89 LYS A O 1
ATOM 772 N N . LEU A 1 90 ? -24.938 18.466 16.248 1.00 46.97 90 LEU A N 1
ATOM 773 C CA . LEU A 1 90 ? -24.879 19.928 16.360 1.00 46.97 90 LEU A CA 1
ATOM 774 C C . LEU A 1 90 ? -26.123 20.509 15.686 1.00 46.97 90 LEU A C 1
ATOM 776 O O . LEU A 1 90 ? -26.575 21.574 16.148 1.00 46.97 90 LEU A O 1
#

Nearest PDB structures (foldseek):
  3go5-assembly1_A  TM=6.818E-01  e=7.169E-02  Streptococcus pneumoniae TIGR4
  7oz3-assembly1_D  TM=5.657E-01  e=4.846E-02  Streptococcus agalactiae
  4aih-assembly3_E  TM=6.022E-01  e=1.569E-01  Yersinia pseudotuberculosis YPIII
  8qto-assembly1_A-2  TM=5.799E-01  e=1.377E-01  Aliivibrio fischeri
  2du9-assembly1_A  TM=5.678E-01  e=5.420E-01  Corynebacterium glutamicum ATCC 13032

Secondary structure (DSSP, 8-state):
-PPPPHHHHHHHHHHHHHHTTSEE-HHHHHHHHHHHH---HHHHHHHHHHHHHHTSEEEETTEEEEPPHHHHHHHHHHHHHHHHHHHTT-

Radius of gyration: 14.63 Å; Cα contacts (8 Å, |Δi|>4): 86; chains: 1; bounding box: 38×31×33 Å

Sequence (90 aa):
MRWPKKREFLTFYALYKNFGKKEVSFHEMISYIHDNLGYNIKTSKHIIKRLINFGMISIVGKTYVVKDLDEYLGELYRKYYEKRRSTKKL